Protein AF-A0A418GSP0-F1 (afdb_monomer_lite)

Sequence (103 aa):
LAVGRASGFVGRAMERLLDGFYTLSDQTMYDMLSWLAQEEGIRLEPSALAGMAGPQRVCASVSYQQMHGFSAEQLRNATHLVWATGGGMVPEEEMNQYLAKGR

Secondary structure (DSSP, 8-state):
---SS--TTHHHHHGGG--------HHHHHHHHHHHHHHT-----GGGGTTTTHHHHHHH-HHHHHHTT--HHHHHT----------TT--HHHHHHHHTT--

Structure (mmCIF, N/CA/C/O backbone):
data_AF-A0A418GSP0-F1
#
_entry.id   AF-A0A418GSP0-F1
#
loop_
_atom_site.group_PDB
_atom_site.id
_atom_site.type_symbol
_atom_site.label_atom_id
_atom_site.label_alt_id
_atom_site.label_comp_id
_atom_site.label_asym_id
_atom_site.label_entity_id
_atom_site.label_seq_id
_atom_site.pdbx_PDB_ins_code
_atom_site.Cartn_x
_atom_site.Cartn_y
_atom_site.Cartn_z
_atom_site.occupancy
_atom_site.B_iso_or_equiv
_atom_site.auth_seq_id
_atom_site.auth_comp_id
_atom_site.auth_asym_id
_atom_site.auth_atom_id
_atom_site.pdbx_PDB_model_num
ATOM 1 N N . LEU A 1 1 ? 3.953 1.646 10.313 1.00 80.25 1 LEU A N 1
ATOM 2 C CA . LEU A 1 1 ? 4.421 0.305 10.761 1.00 80.25 1 LEU A CA 1
ATOM 3 C C . LEU A 1 1 ? 5.636 0.493 11.668 1.00 80.25 1 LEU A C 1
ATOM 5 O O . LEU A 1 1 ? 6.544 1.205 11.263 1.00 80.25 1 LEU A O 1
ATOM 9 N N . ALA A 1 2 ? 5.659 -0.082 12.876 1.00 89.31 2 ALA A N 1
ATOM 10 C CA . ALA A 1 2 ? 6.636 0.272 13.920 1.00 89.31 2 ALA A CA 1
ATOM 11 C C . ALA A 1 2 ? 7.621 -0.870 14.248 1.00 89.31 2 ALA A C 1
ATOM 13 O O . ALA A 1 2 ? 7.648 -1.387 15.361 1.00 89.31 2 ALA A O 1
ATOM 14 N N . VAL A 1 3 ? 8.436 -1.279 13.270 1.00 92.94 3 VAL A N 1
ATOM 15 C CA . VAL A 1 3 ? 9.474 -2.309 13.456 1.00 92.94 3 VAL A CA 1
ATOM 16 C C . VAL A 1 3 ? 10.835 -1.744 13.055 1.00 92.94 3 VAL A C 1
ATOM 18 O O . VAL A 1 3 ? 11.052 -1.409 11.896 1.00 92.94 3 VAL A O 1
ATOM 21 N N . GLY A 1 4 ? 11.764 -1.648 14.012 1.00 94.62 4 GLY A N 1
ATOM 22 C CA . GLY A 1 4 ? 13.084 -1.030 13.803 1.00 94.62 4 GLY A CA 1
ATOM 23 C C . GLY A 1 4 ? 14.172 -1.956 13.244 1.00 94.62 4 GLY A C 1
ATOM 24 O O . GLY A 1 4 ? 15.275 -1.498 12.959 1.00 94.62 4 GLY A O 1
ATOM 25 N N . ARG A 1 5 ? 13.906 -3.261 13.103 1.00 95.50 5 ARG A N 1
ATOM 26 C CA . ARG A 1 5 ? 14.864 -4.240 12.567 1.00 95.50 5 ARG A CA 1
ATOM 27 C C . ARG A 1 5 ? 14.158 -5.234 11.652 1.00 95.50 5 ARG A C 1
ATOM 29 O O . ARG A 1 5 ? 13.193 -5.871 12.062 1.00 95.50 5 ARG A O 1
ATOM 36 N N . ALA A 1 6 ? 14.673 -5.392 10.436 1.00 93.62 6 ALA A N 1
ATOM 37 C CA . ALA A 1 6 ? 14.173 -6.380 9.487 1.00 93.62 6 ALA A CA 1
ATOM 38 C C . ALA A 1 6 ? 14.347 -7.820 10.008 1.00 93.62 6 ALA A C 1
ATOM 40 O O . ALA A 1 6 ? 15.243 -8.111 10.805 1.00 93.62 6 ALA A O 1
ATOM 41 N N . SER A 1 7 ? 13.506 -8.737 9.525 1.00 95.38 7 SER A N 1
ATOM 42 C CA . SER A 1 7 ? 13.629 -10.164 9.837 1.00 95.38 7 SER A CA 1
ATOM 43 C C . SER A 1 7 ? 14.998 -10.706 9.422 1.00 95.38 7 SER A C 1
ATOM 45 O O . SER A 1 7 ? 15.455 -10.490 8.299 1.00 95.38 7 SER A O 1
ATOM 47 N N . GLY A 1 8 ? 15.619 -11.486 10.310 1.00 94.88 8 GLY A N 1
ATOM 48 C CA . GLY A 1 8 ? 16.916 -12.113 10.064 1.00 94.88 8 GLY A CA 1
ATOM 49 C C . GLY A 1 8 ? 16.908 -13.201 8.988 1.00 94.88 8 GLY A C 1
ATOM 50 O O . GLY A 1 8 ? 17.981 -13.703 8.670 1.00 94.88 8 GLY A O 1
ATOM 51 N N . PHE A 1 9 ? 15.745 -13.569 8.438 1.00 95.94 9 PHE A N 1
ATOM 52 C CA . PHE A 1 9 ? 15.580 -14.615 7.422 1.00 95.94 9 PHE A CA 1
ATOM 53 C C . PHE A 1 9 ? 14.863 -14.107 6.163 1.00 95.94 9 PHE A C 1
ATOM 55 O O . PHE A 1 9 ? 15.379 -14.286 5.062 1.00 95.94 9 PHE A O 1
ATOM 62 N N . VAL A 1 10 ? 13.714 -13.436 6.321 1.00 96.50 10 VAL A N 1
ATOM 63 C CA . VAL A 1 10 ? 12.799 -13.119 5.205 1.00 96.50 10 VAL A CA 1
ATOM 64 C C . VAL A 1 10 ? 13.473 -12.297 4.112 1.00 96.50 10 VAL A C 1
ATOM 66 O O . VAL A 1 10 ? 13.283 -12.605 2.943 1.00 96.50 10 VAL A O 1
ATOM 69 N N . GLY A 1 11 ? 14.301 -11.308 4.469 1.00 93.44 11 GLY A N 1
ATOM 70 C CA . GLY A 1 11 ? 14.993 -10.478 3.476 1.00 93.44 11 GLY A CA 1
ATOM 71 C C . GLY A 1 11 ? 15.830 -11.318 2.509 1.00 93.44 11 GLY A C 1
ATOM 72 O O . GLY A 1 11 ? 15.610 -11.265 1.307 1.00 93.44 11 GL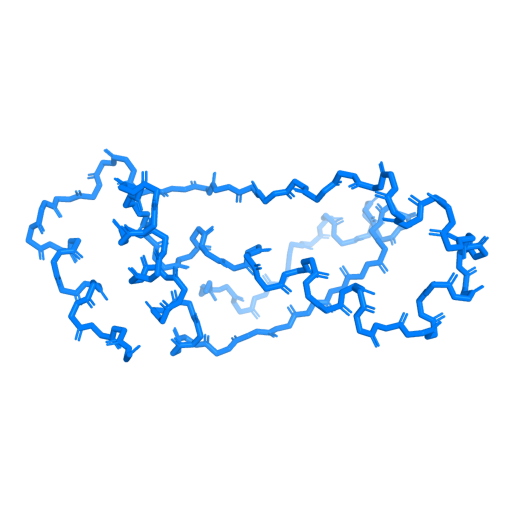Y A O 1
ATOM 73 N N . ARG A 1 12 ? 16.704 -12.186 3.038 1.00 93.69 12 ARG A N 1
ATOM 74 C CA . ARG A 1 12 ? 17.550 -13.067 2.212 1.00 93.69 12 ARG A CA 1
ATOM 75 C C . ARG A 1 12 ? 16.746 -14.102 1.429 1.00 93.69 12 ARG A C 1
ATOM 77 O O . ARG A 1 12 ? 17.146 -14.488 0.339 1.00 93.69 12 ARG A O 1
ATOM 84 N N . ALA A 1 13 ? 15.647 -14.584 2.004 1.00 96.44 13 ALA A N 1
ATOM 85 C CA . ALA A 1 13 ? 14.806 -15.583 1.357 1.00 96.44 13 ALA A CA 1
ATOM 86 C C . ALA A 1 13 ? 13.999 -14.995 0.186 1.00 96.44 13 ALA A C 1
ATOM 88 O O . ALA A 1 13 ? 13.779 -15.687 -0.803 1.00 96.44 13 ALA A O 1
ATOM 89 N N . MET A 1 14 ? 13.573 -13.732 0.295 1.00 97.06 14 MET A N 1
ATOM 90 C CA . MET A 1 14 ? 12.594 -13.127 -0.611 1.00 97.06 14 MET A CA 1
ATOM 91 C C . MET A 1 14 ? 13.167 -12.060 -1.546 1.00 97.06 14 MET A C 1
ATOM 93 O O . MET A 1 14 ? 12.473 -11.686 -2.479 1.00 97.06 14 MET A O 1
ATOM 97 N N . GLU A 1 15 ? 14.396 -11.568 -1.350 1.00 94.31 15 GLU A N 1
ATOM 98 C CA . GLU A 1 15 ? 14.941 -10.422 -2.110 1.00 94.31 15 GLU A CA 1
ATOM 99 C C . GLU A 1 15 ? 14.845 -10.572 -3.636 1.00 94.31 15 GLU A C 1
ATOM 101 O O . GLU A 1 15 ? 14.603 -9.593 -4.328 1.00 94.31 15 GLU A O 1
ATOM 106 N N . ARG A 1 16 ? 14.974 -11.795 -4.168 1.00 95.06 16 ARG A N 1
ATOM 107 C CA . ARG A 1 16 ? 14.886 -12.071 -5.616 1.00 95.06 16 ARG A CA 1
ATOM 108 C C . ARG A 1 16 ? 13.455 -12.172 -6.148 1.00 95.06 16 ARG A C 1
ATOM 110 O O . ARG A 1 16 ? 13.271 -12.311 -7.349 1.00 95.06 16 ARG A O 1
ATOM 117 N N . LEU A 1 17 ? 12.471 -12.176 -5.255 1.00 97.12 17 LEU A N 1
ATOM 118 C CA . LEU A 1 17 ? 11.041 -12.287 -5.549 1.00 97.12 17 LEU A CA 1
ATOM 119 C C . LEU A 1 17 ? 10.289 -10.981 -5.242 1.00 97.12 17 LEU A C 1
ATOM 121 O O . LEU A 1 17 ? 9.068 -10.939 -5.370 1.00 97.12 17 LEU A O 1
ATOM 125 N N . LEU A 1 18 ? 10.995 -9.942 -4.783 1.00 96.94 18 LEU A N 1
ATOM 126 C CA . LEU A 1 18 ? 10.430 -8.646 -4.423 1.00 96.94 18 LEU A CA 1
ATOM 127 C C . LEU A 1 18 ? 10.909 -7.586 -5.416 1.00 96.94 18 LEU A C 1
ATOM 129 O O . LEU A 1 18 ? 12.093 -7.266 -5.466 1.00 96.94 18 LEU A O 1
ATOM 133 N N . ASP A 1 19 ? 9.969 -7.004 -6.152 1.00 97.25 19 ASP A N 1
ATOM 134 C CA . ASP A 1 19 ? 10.254 -6.017 -7.202 1.00 97.25 19 ASP A CA 1
ATOM 135 C C . ASP A 1 19 ? 10.616 -4.623 -6.666 1.00 97.25 19 ASP A C 1
ATOM 137 O O . ASP A 1 19 ? 11.195 -3.803 -7.379 1.00 97.25 19 ASP A O 1
ATOM 141 N N . GLY A 1 20 ? 10.280 -4.312 -5.412 1.00 96.75 20 GLY A N 1
ATOM 142 C CA . GLY A 1 20 ? 10.582 -3.001 -4.854 1.00 96.75 20 GLY A CA 1
ATOM 143 C C . GLY A 1 20 ? 10.132 -2.795 -3.417 1.00 96.75 20 GLY A C 1
ATOM 144 O O . GLY A 1 20 ? 9.359 -3.564 -2.848 1.00 96.75 20 GLY A O 1
ATOM 145 N N . PHE A 1 21 ? 10.621 -1.698 -2.845 1.00 97.25 21 PHE A N 1
ATOM 146 C CA . PHE A 1 21 ? 10.281 -1.219 -1.512 1.00 97.25 21 PHE A CA 1
ATOM 147 C C . PHE A 1 21 ? 10.016 0.280 -1.590 1.00 97.25 21 PHE A C 1
ATOM 149 O O . PHE A 1 21 ? 10.674 0.997 -2.343 1.00 97.25 21 PHE A O 1
ATOM 156 N N . TYR A 1 22 ? 9.085 0.772 -0.784 1.00 98.06 22 TYR A N 1
ATOM 157 C CA . TYR A 1 22 ? 8.863 2.203 -0.637 1.00 98.06 22 TYR A CA 1
ATOM 158 C C . TYR A 1 22 ? 8.477 2.542 0.795 1.00 98.06 22 TYR A C 1
ATOM 160 O O . TYR A 1 22 ? 8.139 1.677 1.604 1.00 98.06 22 TYR A O 1
ATOM 168 N N . THR A 1 23 ? 8.521 3.834 1.092 1.00 97.88 23 THR A N 1
ATOM 169 C CA . THR A 1 23 ? 8.048 4.405 2.346 1.00 97.88 23 THR A CA 1
ATOM 170 C C . THR A 1 23 ? 6.977 5.455 2.067 1.00 97.88 23 THR A C 1
ATOM 172 O O . THR A 1 23 ? 6.857 6.003 0.965 1.00 97.88 23 THR A O 1
ATOM 175 N N . LEU A 1 24 ? 6.166 5.717 3.080 1.00 97.88 24 LEU A N 1
ATOM 176 C CA . LEU A 1 24 ? 5.161 6.768 3.106 1.00 97.88 24 LEU A CA 1
ATOM 177 C C . LEU A 1 24 ? 5.085 7.334 4.522 1.00 97.88 24 LEU A C 1
ATOM 179 O O . LEU A 1 24 ? 5.506 6.676 5.474 1.00 97.88 24 LEU A O 1
ATOM 183 N N . SER A 1 25 ? 4.601 8.566 4.645 1.00 97.81 25 SER A N 1
ATOM 184 C CA . SER A 1 25 ? 4.405 9.192 5.948 1.00 97.81 25 SER A CA 1
ATOM 185 C C . SER A 1 25 ? 3.116 8.694 6.597 1.00 97.81 25 SER A C 1
ATOM 187 O O . SER A 1 25 ? 2.189 8.249 5.916 1.00 97.81 25 SER A O 1
ATOM 189 N N . ASP A 1 26 ? 3.033 8.834 7.918 1.00 97.19 26 ASP A N 1
ATOM 190 C CA . ASP A 1 26 ? 1.805 8.544 8.659 1.00 97.19 26 ASP A CA 1
ATOM 191 C C . ASP A 1 26 ? 0.627 9.390 8.165 1.00 97.19 26 ASP A C 1
ATOM 193 O O . ASP A 1 26 ? -0.476 8.872 8.025 1.00 97.19 26 ASP A O 1
ATOM 197 N N . GLN A 1 27 ? 0.866 10.662 7.820 1.00 98.00 27 GLN A N 1
ATOM 198 C CA . GLN A 1 27 ? -0.181 11.537 7.287 1.00 98.00 27 GLN A CA 1
ATOM 199 C C . GLN A 1 27 ? -0.785 10.977 5.995 1.00 98.00 27 GLN A C 1
ATOM 201 O O . GLN A 1 27 ? -2.001 10.922 5.883 1.00 98.00 27 GLN A O 1
ATOM 206 N N . THR A 1 28 ? 0.039 10.476 5.066 1.00 97.69 28 THR A N 1
ATOM 207 C CA . THR A 1 28 ? -0.469 9.852 3.834 1.00 97.69 28 THR A CA 1
ATOM 208 C C . THR A 1 28 ? -1.371 8.653 4.130 1.00 97.69 28 THR A C 1
ATOM 210 O O . THR A 1 28 ? -2.375 8.472 3.448 1.00 97.69 28 THR A O 1
ATOM 213 N N . MET A 1 29 ? -1.050 7.847 5.149 1.00 98.06 29 MET A N 1
ATOM 214 C CA . MET A 1 29 ? -1.910 6.728 5.553 1.00 98.06 29 MET A CA 1
ATOM 215 C C . MET A 1 29 ? -3.248 7.211 6.127 1.00 98.06 29 MET A C 1
ATOM 217 O O . MET A 1 29 ? -4.277 6.625 5.800 1.00 98.06 29 MET A O 1
ATOM 221 N N . TYR A 1 30 ? -3.253 8.273 6.941 1.00 98.00 30 TYR A N 1
ATOM 222 C CA . TYR A 1 30 ? -4.491 8.853 7.475 1.00 98.00 30 TYR A CA 1
ATOM 223 C C . TYR A 1 30 ? -5.364 9.482 6.384 1.00 98.00 30 TYR A C 1
ATOM 225 O O . TYR A 1 30 ? -6.567 9.239 6.366 1.00 98.00 30 TYR A O 1
ATOM 233 N N . ASP A 1 31 ? -4.772 10.228 5.450 1.00 98.00 31 ASP A N 1
ATOM 234 C CA . ASP A 1 31 ? -5.507 10.844 4.338 1.00 98.00 31 ASP A CA 1
ATOM 235 C C . ASP A 1 31 ? -6.173 9.762 3.466 1.00 98.00 31 ASP A C 1
ATOM 237 O O . ASP A 1 31 ? -7.376 9.806 3.211 1.00 98.00 31 ASP A O 1
ATOM 241 N N . MET A 1 32 ? -5.422 8.716 3.096 1.00 98.00 32 MET A N 1
ATOM 242 C CA . MET A 1 32 ? -5.948 7.592 2.311 1.00 98.00 32 MET A CA 1
ATOM 243 C C . MET A 1 32 ? -7.013 6.782 3.055 1.00 98.00 32 MET A C 1
ATOM 245 O O . MET A 1 32 ? -7.941 6.284 2.421 1.00 98.00 32 MET A O 1
ATOM 249 N N . LEU A 1 33 ? -6.903 6.640 4.380 1.00 97.94 33 LEU A N 1
ATOM 250 C CA . LEU A 1 33 ? -7.941 6.005 5.193 1.00 97.94 33 LEU A CA 1
ATOM 251 C C . LEU A 1 33 ? -9.251 6.798 5.119 1.00 97.94 33 LEU A C 1
ATOM 253 O O . LEU A 1 33 ? -10.311 6.199 4.931 1.00 97.94 33 LEU A O 1
ATOM 257 N N . SER A 1 34 ? -9.181 8.126 5.232 1.00 97.25 34 SER A N 1
ATOM 258 C CA . SER A 1 34 ? -10.362 8.983 5.120 1.00 97.25 34 SER A CA 1
ATOM 259 C C . SER A 1 34 ? -11.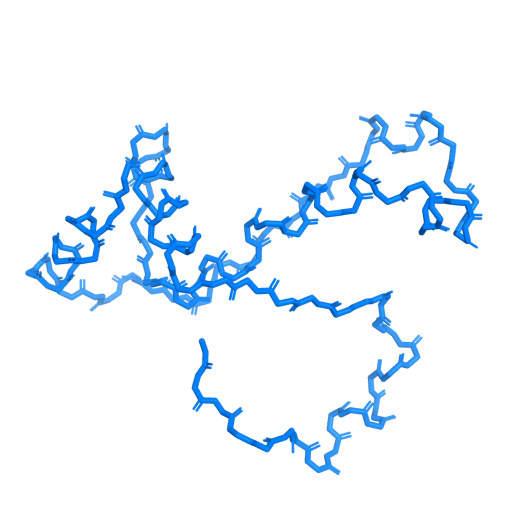006 8.883 3.740 1.00 97.25 34 SER A C 1
ATOM 261 O O . SER A 1 34 ? -12.223 8.733 3.665 1.00 97.25 34 SER A O 1
ATOM 263 N N . TRP A 1 35 ? -10.220 8.874 2.659 1.00 97.88 35 TRP A N 1
ATOM 264 C CA . TRP A 1 35 ? -10.759 8.685 1.307 1.00 97.88 35 TRP A CA 1
ATOM 265 C C . TRP A 1 35 ? -11.388 7.303 1.123 1.00 97.88 35 TRP A C 1
ATOM 267 O O . TRP A 1 35 ? -12.503 7.207 0.630 1.00 97.88 35 TRP A O 1
ATOM 277 N N . LEU A 1 36 ? -10.735 6.229 1.577 1.00 98.00 36 LEU A N 1
ATOM 278 C CA . LEU A 1 36 ? -11.274 4.870 1.455 1.00 98.00 36 LEU A CA 1
ATOM 279 C C . LEU A 1 36 ? -12.610 4.710 2.196 1.00 98.00 36 LEU A C 1
ATOM 281 O O . LEU A 1 36 ? -13.536 4.073 1.692 1.00 98.00 36 LEU A O 1
ATOM 285 N N . ALA A 1 37 ? -12.727 5.316 3.378 1.00 97.19 37 ALA A N 1
ATOM 286 C CA . ALA A 1 37 ? -13.968 5.309 4.137 1.00 97.19 37 ALA A CA 1
ATOM 287 C C . ALA A 1 37 ? -15.080 6.129 3.461 1.00 97.19 37 ALA A C 1
ATOM 289 O O . ALA A 1 37 ? -16.250 5.788 3.621 1.00 97.19 37 ALA A O 1
ATOM 290 N N . GLN A 1 38 ? -14.732 7.192 2.730 1.00 97.06 38 GLN A N 1
ATOM 291 C CA . GLN A 1 38 ? -15.687 8.037 2.006 1.00 97.06 38 GLN A CA 1
ATOM 292 C C . GLN A 1 38 ? -16.154 7.398 0.694 1.00 97.06 38 GLN A C 1
ATOM 294 O O . GLN A 1 38 ? -17.352 7.378 0.429 1.00 97.06 38 GLN A O 1
ATOM 299 N N . GLU A 1 39 ? -15.225 6.863 -0.096 1.00 98.00 39 GLU A N 1
ATOM 300 C CA . GLU A 1 39 ? -15.497 6.342 -1.439 1.00 98.00 39 GLU A CA 1
ATOM 301 C C . GLU A 1 39 ? -16.077 4.921 -1.406 1.00 98.00 39 GLU A C 1
ATOM 303 O O . GLU A 1 39 ? -17.029 4.622 -2.120 1.00 98.00 39 GLU A O 1
ATOM 308 N N . GLU A 1 40 ? -15.550 4.050 -0.538 1.00 97.62 40 GLU A N 1
ATOM 309 C CA . GLU A 1 40 ? -15.896 2.618 -0.524 1.00 97.62 40 GLU A CA 1
ATOM 310 C C . GLU A 1 40 ? -16.602 2.180 0.770 1.00 97.62 40 GLU A C 1
ATOM 312 O O . GLU A 1 40 ? -17.009 1.027 0.911 1.00 97.62 40 GLU A O 1
ATOM 317 N N . GLY A 1 41 ? -16.722 3.065 1.767 1.00 97.19 41 GLY A N 1
ATOM 318 C CA . GLY A 1 41 ? -17.283 2.712 3.077 1.00 97.19 41 GLY A CA 1
ATOM 319 C C . GLY A 1 41 ? -16.418 1.735 3.885 1.00 97.19 41 GLY A C 1
ATOM 320 O O . GLY A 1 41 ? -16.863 1.215 4.911 1.00 97.19 41 GLY A O 1
ATOM 321 N N . ILE A 1 42 ? -15.182 1.475 3.447 1.00 97.81 42 ILE A N 1
ATOM 322 C CA . ILE A 1 42 ? -14.264 0.526 4.080 1.00 97.81 42 ILE A CA 1
ATOM 323 C C . ILE A 1 42 ? -13.406 1.260 5.112 1.00 97.81 42 ILE A C 1
ATOM 325 O O . ILE A 1 42 ? -12.721 2.234 4.808 1.00 97.81 42 ILE A O 1
ATOM 329 N N . ARG A 1 43 ? -13.414 0.759 6.349 1.00 97.56 43 ARG A N 1
ATOM 330 C CA . ARG A 1 43 ? -12.660 1.321 7.476 1.00 97.56 43 ARG A CA 1
ATOM 331 C C . ARG A 1 43 ? -11.548 0.368 7.888 1.00 97.56 43 ARG A C 1
ATOM 333 O O . ARG A 1 43 ? -11.812 -0.789 8.210 1.00 97.56 43 ARG A O 1
ATOM 340 N N . LEU A 1 44 ? -10.313 0.858 7.889 1.00 97.75 44 LEU A N 1
ATOM 341 C CA . LEU A 1 44 ? -9.117 0.086 8.219 1.00 97.75 44 LEU A CA 1
ATOM 342 C C . LEU A 1 44 ? -8.279 0.801 9.287 1.00 97.75 44 LEU A C 1
ATOM 344 O O . LEU A 1 44 ? -8.457 1.985 9.551 1.00 97.75 44 LEU A O 1
ATOM 348 N N . GLU A 1 45 ? -7.326 0.095 9.888 1.00 97.56 45 GLU A N 1
ATOM 349 C CA . GLU A 1 45 ? -6.284 0.750 10.689 1.00 97.56 45 GLU A CA 1
ATOM 350 C C . GLU A 1 45 ? -5.204 1.383 9.784 1.00 97.56 45 GLU A C 1
ATOM 352 O O . GLU A 1 45 ? -4.965 0.875 8.684 1.00 97.56 45 GLU A O 1
ATOM 357 N N . PRO A 1 46 ? -4.478 2.432 10.225 1.00 96.69 46 PRO A N 1
ATOM 358 C CA . PRO A 1 46 ? -3.504 3.132 9.380 1.00 96.69 46 PRO A CA 1
ATOM 359 C C . PRO A 1 46 ? -2.428 2.225 8.764 1.00 96.69 46 PRO A C 1
ATOM 361 O O . PRO A 1 46 ? -2.062 2.394 7.604 1.00 96.69 46 PRO A O 1
ATOM 364 N N . SER A 1 47 ? -1.942 1.220 9.500 1.00 97.00 47 SER A N 1
ATOM 365 C CA . SER A 1 47 ? -0.967 0.235 9.005 1.00 97.00 47 SER A CA 1
ATOM 366 C C . SER A 1 47 ? -1.439 -0.512 7.760 1.00 97.00 47 SER A C 1
ATOM 368 O O . SER A 1 47 ? -0.619 -0.810 6.891 1.00 97.00 47 SER A O 1
ATOM 370 N N . ALA A 1 48 ? -2.740 -0.784 7.652 1.00 97.75 48 ALA A N 1
ATOM 371 C CA . ALA A 1 48 ? -3.325 -1.496 6.523 1.00 97.75 48 ALA A CA 1
ATOM 372 C C . ALA A 1 48 ? -3.402 -0.641 5.245 1.00 97.75 48 ALA A C 1
ATOM 374 O O . ALA A 1 48 ? -3.609 -1.190 4.165 1.00 97.75 48 ALA A O 1
ATOM 375 N N . LEU A 1 49 ? -3.182 0.677 5.337 1.00 98.12 49 LEU A N 1
ATOM 376 C CA . LEU A 1 49 ? -3.143 1.588 4.186 1.00 98.12 49 LEU A CA 1
ATOM 377 C C . LEU A 1 49 ? -1.749 1.712 3.569 1.00 98.12 49 LEU A C 1
ATOM 379 O O . LEU A 1 49 ? -1.605 2.335 2.518 1.00 98.12 49 LEU A O 1
ATOM 383 N N . ALA A 1 50 ? -0.719 1.097 4.161 1.00 97.75 50 ALA A N 1
ATOM 384 C CA . ALA A 1 50 ? 0.646 1.197 3.651 1.00 97.75 50 ALA A CA 1
ATOM 385 C C . ALA A 1 50 ? 0.748 0.803 2.166 1.00 97.75 50 ALA A C 1
ATOM 387 O O . ALA A 1 50 ? 1.492 1.442 1.423 1.00 97.75 50 ALA A O 1
ATOM 388 N N . GLY A 1 51 ? -0.038 -0.191 1.728 1.00 98.00 51 GLY A N 1
ATOM 389 C CA . GLY A 1 51 ? -0.119 -0.676 0.345 1.00 98.00 51 GLY A CA 1
ATOM 390 C C . GLY A 1 51 ? -0.835 0.256 -0.644 1.00 98.00 51 GLY A C 1
ATOM 391 O O . GLY A 1 51 ? -0.627 0.135 -1.849 1.00 98.00 51 GLY A O 1
ATOM 392 N N . MET A 1 52 ? -1.655 1.195 -0.164 1.00 98.00 52 MET A N 1
ATOM 393 C CA . MET A 1 52 ? -2.575 1.977 -1.005 1.00 98.00 52 MET A CA 1
ATOM 394 C C . MET A 1 52 ? -1.847 2.945 -1.949 1.00 98.00 52 MET A C 1
ATOM 396 O O . MET A 1 52 ? -2.290 3.192 -3.066 1.00 98.00 52 MET A O 1
ATOM 400 N N . ALA A 1 53 ? -0.678 3.441 -1.538 1.00 98.00 53 ALA A N 1
ATOM 401 C CA . ALA A 1 53 ? 0.165 4.293 -2.377 1.00 98.00 53 ALA A CA 1
ATOM 402 C C . ALA A 1 53 ? 0.915 3.514 -3.478 1.00 98.00 53 ALA A C 1
ATOM 404 O O . ALA A 1 53 ? 1.398 4.116 -4.439 1.00 98.00 53 ALA A O 1
ATOM 405 N N . GLY A 1 54 ? 1.049 2.190 -3.342 1.00 98.25 54 GLY A N 1
ATOM 406 C CA . GLY A 1 54 ? 1.865 1.342 -4.215 1.00 98.25 54 GLY A CA 1
ATOM 407 C C . GLY A 1 54 ? 1.542 1.486 -5.709 1.00 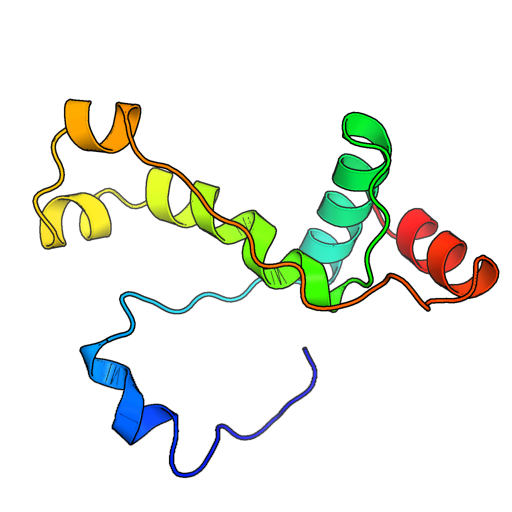98.25 54 GLY A C 1
ATOM 408 O O . GLY A 1 54 ? 2.458 1.765 -6.485 1.00 98.25 54 GLY A O 1
ATOM 409 N N . PRO A 1 55 ? 0.266 1.383 -6.130 1.00 98.19 55 PRO A N 1
ATOM 410 C CA . PRO A 1 55 ? -0.126 1.522 -7.533 1.00 98.19 55 PRO A CA 1
ATOM 411 C C . PRO A 1 55 ? 0.332 2.841 -8.161 1.00 98.19 55 PRO A C 1
ATOM 413 O O . PRO A 1 55 ? 0.940 2.845 -9.229 1.00 98.19 55 PRO A O 1
ATOM 416 N N . GLN A 1 56 ? 0.138 3.963 -7.461 1.00 97.69 56 GLN A N 1
ATOM 417 C CA . GLN A 1 56 ? 0.549 5.283 -7.946 1.00 97.69 56 GLN A CA 1
ATOM 418 C C . GLN A 1 56 ? 2.072 5.383 -8.108 1.00 97.69 56 GLN A C 1
ATOM 420 O O . GLN A 1 56 ? 2.552 5.956 -9.085 1.00 97.69 56 GLN A O 1
ATOM 425 N N . ARG A 1 57 ? 2.846 4.789 -7.187 1.00 97.88 57 ARG A N 1
ATOM 426 C CA . ARG A 1 57 ? 4.318 4.746 -7.273 1.00 97.88 57 ARG A CA 1
ATOM 427 C C . ARG A 1 57 ? 4.789 3.959 -8.495 1.00 97.88 57 ARG A C 1
ATOM 429 O O . ARG A 1 57 ? 5.693 4.412 -9.193 1.00 97.88 57 ARG A O 1
ATOM 436 N N . VAL A 1 58 ? 4.170 2.809 -8.761 1.00 97.81 58 VAL A N 1
ATOM 437 C CA . VAL A 1 58 ? 4.495 1.949 -9.910 1.00 97.81 58 VAL A CA 1
ATOM 438 C C . VAL A 1 58 ? 4.139 2.641 -11.228 1.00 97.81 58 VAL A C 1
ATOM 440 O O . VAL A 1 58 ? 4.974 2.716 -12.130 1.00 97.81 58 VAL A O 1
ATOM 443 N N . CYS A 1 59 ? 2.938 3.216 -11.326 1.00 97.06 59 CYS A N 1
ATOM 444 C CA . CYS A 1 59 ? 2.483 3.921 -12.526 1.00 97.06 59 CYS A CA 1
ATOM 445 C C . CYS A 1 59 ? 3.312 5.178 -12.833 1.00 97.06 59 CYS A C 1
ATOM 447 O O . CYS A 1 59 ? 3.515 5.504 -14.000 1.00 97.06 59 CYS A O 1
ATOM 449 N N . ALA A 1 60 ? 3.836 5.862 -11.812 1.00 97.12 60 ALA A N 1
ATOM 450 C CA . ALA A 1 60 ? 4.706 7.025 -11.991 1.00 97.12 60 ALA A CA 1
ATOM 451 C C . ALA A 1 60 ? 6.164 6.666 -12.349 1.00 97.12 60 ALA A C 1
ATOM 453 O O . ALA A 1 60 ? 6.923 7.534 -12.782 1.00 97.12 60 ALA A O 1
ATOM 454 N N . SER A 1 61 ? 6.584 5.411 -12.161 1.00 97.88 61 SER A N 1
ATOM 455 C CA . SER A 1 61 ? 7.978 4.996 -12.331 1.00 97.88 61 SER A CA 1
ATOM 456 C C . SER A 1 61 ? 8.266 4.487 -13.744 1.00 97.88 61 SER A C 1
ATOM 458 O O . SER A 1 61 ? 8.187 3.291 -14.031 1.00 97.88 61 SER A O 1
ATOM 460 N N . VAL A 1 62 ? 8.674 5.401 -14.628 1.00 97.44 62 VAL A N 1
ATOM 461 C CA . VAL A 1 62 ? 9.104 5.056 -15.995 1.00 97.44 62 VAL A CA 1
ATOM 462 C C . VAL A 1 62 ? 10.298 4.093 -15.979 1.00 97.44 62 VAL A C 1
ATOM 464 O O . VAL A 1 62 ? 10.354 3.167 -16.783 1.00 97.44 62 VAL A O 1
ATOM 467 N N . SER A 1 63 ? 11.235 4.261 -15.040 1.00 98.00 63 SER A N 1
ATOM 468 C CA . SER A 1 63 ? 12.416 3.396 -14.929 1.00 98.00 63 SER A CA 1
ATOM 469 C C . SER A 1 63 ? 12.061 1.959 -14.546 1.00 98.00 63 SER A C 1
ATOM 471 O O . SER A 1 63 ? 12.616 1.032 -15.128 1.00 98.00 63 SER A O 1
ATOM 473 N N . TYR A 1 64 ? 11.114 1.757 -13.623 1.00 98.00 64 TYR A N 1
ATOM 474 C CA . TYR A 1 64 ? 10.614 0.422 -13.274 1.00 98.00 64 TYR A CA 1
ATOM 475 C C . TYR A 1 64 ? 9.916 -0.235 -14.469 1.00 98.00 64 TYR A C 1
ATOM 477 O O . TYR A 1 64 ? 10.207 -1.377 -14.819 1.00 98.00 64 TYR A O 1
ATOM 485 N N . GLN A 1 65 ? 9.049 0.514 -15.153 1.00 97.62 65 GLN A N 1
ATOM 486 C CA . GLN A 1 65 ? 8.323 0.010 -16.319 1.00 97.62 65 GLN A CA 1
ATOM 487 C C . GLN A 1 65 ? 9.277 -0.420 -17.440 1.00 97.62 65 GLN A C 1
ATOM 489 O O . GLN A 1 65 ? 9.091 -1.480 -18.034 1.00 97.62 65 GLN A O 1
ATOM 494 N N . GLN A 1 66 ? 10.332 0.363 -17.687 1.00 97.56 66 GLN A N 1
ATOM 495 C CA . GLN A 1 66 ? 11.372 0.033 -18.662 1.00 97.56 66 GLN A CA 1
ATOM 496 C C . GLN A 1 66 ? 12.232 -1.156 -18.225 1.00 97.56 66 GLN A C 1
ATOM 498 O O . GLN A 1 66 ? 12.527 -2.013 -19.052 1.00 97.56 66 GLN A O 1
ATOM 503 N N . MET A 1 67 ? 12.601 -1.237 -16.942 1.00 97.56 67 MET A N 1
ATOM 504 C CA . MET A 1 67 ? 13.386 -2.347 -16.389 1.00 97.56 67 MET A CA 1
ATOM 505 C C . MET A 1 67 ? 12.709 -3.702 -16.624 1.00 97.56 67 MET A C 1
ATOM 507 O O . MET A 1 67 ? 13.383 -4.663 -16.984 1.00 97.56 67 MET A O 1
ATOM 511 N N . HIS A 1 68 ? 11.385 -3.765 -16.466 1.00 97.50 68 HIS A N 1
ATOM 512 C CA . HIS A 1 68 ? 10.596 -4.979 -16.691 1.00 97.50 68 HIS A CA 1
ATOM 513 C C . HIS A 1 68 ? 10.049 -5.107 -18.124 1.00 97.50 68 HIS A C 1
ATOM 515 O O . HIS A 1 68 ? 9.436 -6.120 -18.458 1.00 97.50 68 HIS A O 1
ATOM 521 N N . GLY A 1 69 ? 10.266 -4.107 -18.984 1.00 97.81 69 GLY A N 1
ATOM 522 C CA . GLY A 1 69 ? 9.818 -4.125 -20.377 1.00 97.81 69 GLY A CA 1
ATOM 523 C C . GLY A 1 69 ? 8.295 -4.116 -20.550 1.00 97.81 69 GLY A C 1
ATOM 524 O O . GLY A 1 69 ? 7.795 -4.674 -21.526 1.00 97.81 69 GLY A O 1
ATOM 525 N N . PHE A 1 70 ? 7.546 -3.508 -19.624 1.00 97.88 70 PHE A N 1
ATOM 526 C CA . PHE A 1 70 ? 6.089 -3.438 -19.733 1.00 97.88 70 PHE A CA 1
ATOM 527 C C . PHE A 1 70 ? 5.658 -2.514 -20.876 1.00 97.88 70 PHE A C 1
ATOM 529 O O . PHE A 1 70 ? 6.038 -1.346 -20.948 1.00 97.88 70 PHE A O 1
ATOM 536 N N . SER A 1 71 ? 4.804 -3.029 -21.757 1.00 97.06 71 SER A N 1
ATOM 537 C CA . SER A 1 71 ? 4.130 -2.228 -22.777 1.00 97.06 71 SER A CA 1
ATOM 538 C C . SER A 1 71 ? 2.988 -1.401 -22.181 1.00 97.06 71 SER A C 1
ATOM 540 O O . SER A 1 71 ? 2.394 -1.752 -21.160 1.00 97.06 71 SER A O 1
ATOM 542 N N . ALA A 1 72 ? 2.598 -0.333 -22.881 1.00 95.62 72 ALA A N 1
ATOM 543 C CA . ALA A 1 72 ? 1.438 0.468 -22.495 1.00 95.62 72 ALA A CA 1
ATOM 544 C C . ALA A 1 72 ? 0.137 -0.356 -22.449 1.00 95.62 72 ALA A C 1
ATOM 546 O O . ALA A 1 72 ? -0.745 -0.063 -21.650 1.00 95.62 72 ALA A O 1
ATOM 547 N N . GLU A 1 73 ? -0.001 -1.385 -23.290 1.00 97.88 73 GLU A N 1
ATOM 548 C CA . GLU A 1 73 ? -1.168 -2.273 -23.270 1.00 97.88 73 GLU A CA 1
ATOM 549 C C . GLU A 1 73 ? -1.194 -3.178 -22.040 1.00 97.88 73 GLU A C 1
ATOM 551 O O . GLU A 1 73 ? -2.240 -3.316 -21.411 1.00 97.88 73 GLU A O 1
ATOM 556 N N . GLN A 1 74 ? -0.047 -3.737 -21.648 1.00 98.06 74 GLN A N 1
ATOM 557 C CA . GLN A 1 74 ? 0.054 -4.514 -20.412 1.00 98.06 74 GLN A CA 1
ATOM 558 C C . GLN A 1 74 ? -0.267 -3.654 -19.189 1.00 98.06 74 GLN A C 1
ATOM 560 O O . GLN A 1 74 ? -1.016 -4.098 -18.328 1.00 98.06 74 GLN A O 1
ATOM 565 N N . LEU A 1 75 ? 0.229 -2.413 -19.142 1.00 96.88 75 LEU A N 1
ATOM 566 C CA . LEU A 1 75 ? -0.078 -1.487 -18.049 1.00 96.88 75 LEU A CA 1
ATOM 567 C C . LEU A 1 75 ? -1.567 -1.116 -18.001 1.00 96.88 75 LEU A C 1
ATOM 569 O O . LEU A 1 75 ? -2.138 -1.065 -16.918 1.00 96.88 75 LEU A O 1
ATOM 573 N N . ARG A 1 76 ? -2.226 -0.916 -19.154 1.00 97.25 76 ARG A N 1
ATOM 574 C CA . ARG A 1 76 ? -3.683 -0.667 -19.203 1.00 97.25 76 ARG A CA 1
ATOM 575 C C . ARG A 1 76 ? -4.514 -1.841 -18.683 1.00 97.25 76 ARG A C 1
ATOM 577 O O . ARG A 1 76 ? -5.591 -1.614 -18.149 1.00 97.25 76 ARG A O 1
ATOM 584 N N . ASN A 1 77 ? -4.026 -3.067 -18.855 1.00 97.94 77 ASN A N 1
ATOM 585 C CA . ASN A 1 77 ? -4.693 -4.290 -18.408 1.00 97.94 77 ASN A CA 1
ATOM 586 C C . ASN A 1 77 ? -4.178 -4.788 -17.043 1.00 97.94 77 ASN A C 1
ATOM 588 O O . ASN A 1 77 ? -4.537 -5.884 -16.609 1.00 97.94 77 ASN A O 1
ATOM 592 N N . ALA A 1 78 ? -3.312 -4.023 -16.374 1.00 97.88 78 ALA A N 1
ATOM 593 C CA . ALA A 1 78 ? -2.742 -4.417 -15.097 1.00 97.88 78 ALA A CA 1
ATOM 594 C C . ALA A 1 78 ? -3.801 -4.376 -13.988 1.00 97.88 78 ALA A C 1
ATOM 596 O O . ALA A 1 78 ? -4.610 -3.454 -13.900 1.00 97.88 78 ALA A O 1
ATOM 597 N N . THR A 1 79 ? -3.762 -5.369 -13.100 1.00 98.62 79 THR A N 1
ATOM 598 C CA . THR A 1 79 ? -4.551 -5.361 -11.865 1.00 98.62 79 THR A CA 1
ATOM 599 C C . THR A 1 79 ? -3.656 -4.944 -10.710 1.00 98.62 79 THR A C 1
ATOM 601 O O . THR A 1 79 ? -2.669 -5.611 -10.403 1.00 98.62 79 THR A O 1
ATOM 604 N N . HIS A 1 80 ? -4.019 -3.854 -10.047 1.00 98.38 80 HIS A N 1
ATOM 605 C CA . HIS A 1 80 ? -3.363 -3.416 -8.826 1.00 98.38 80 HIS A CA 1
ATOM 606 C C . HIS A 1 80 ? -4.100 -3.980 -7.612 1.00 98.38 80 HIS A C 1
ATOM 608 O O . HIS A 1 80 ? -5.220 -3.573 -7.318 1.00 98.38 80 HIS A O 1
ATOM 614 N N . LEU A 1 81 ? -3.465 -4.914 -6.904 1.00 98.44 81 LEU A N 1
ATOM 615 C CA . LEU A 1 81 ? -4.015 -5.503 -5.687 1.00 98.44 81 LEU A CA 1
ATOM 616 C C . LEU A 1 81 ? -3.404 -4.837 -4.452 1.00 98.44 81 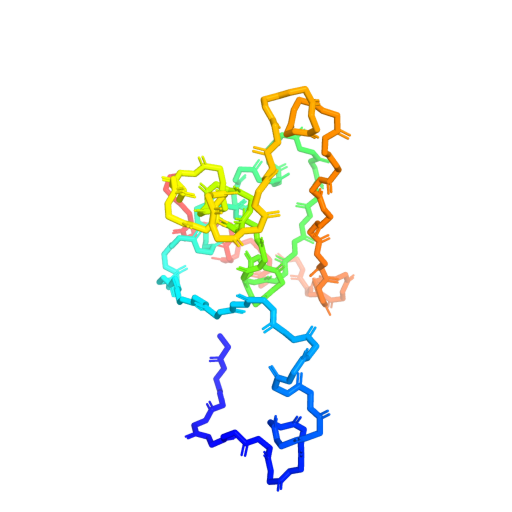LEU A C 1
ATOM 618 O O . LEU A 1 81 ? -2.210 -4.975 -4.189 1.00 98.44 81 LEU A O 1
ATOM 622 N N . VAL A 1 82 ? -4.236 -4.149 -3.674 1.00 98.25 82 VAL A N 1
ATOM 623 C CA . VAL A 1 82 ? -3.856 -3.616 -2.361 1.00 98.25 82 VAL A CA 1
ATOM 624 C C . VAL A 1 82 ? -4.211 -4.643 -1.285 1.00 98.25 82 VAL A C 1
ATOM 626 O O . VAL A 1 82 ? -5.340 -5.125 -1.232 1.00 98.25 82 VAL A O 1
ATOM 629 N N . TRP A 1 83 ? -3.250 -4.983 -0.420 1.00 98.31 83 TRP A N 1
ATOM 630 C CA . TRP A 1 83 ? -3.441 -5.964 0.652 1.00 98.31 83 TRP A CA 1
ATOM 631 C C . TRP A 1 83 ? -3.714 -5.277 1.995 1.00 98.31 83 TRP A C 1
ATOM 633 O O . TRP A 1 83 ? -2.789 -4.828 2.672 1.00 98.31 83 TRP A O 1
ATOM 643 N N . ALA A 1 84 ? -4.984 -5.210 2.393 1.00 97.69 84 ALA A N 1
ATOM 644 C CA . ALA A 1 84 ? -5.377 -4.712 3.709 1.00 97.69 84 ALA A CA 1
ATOM 645 C C . ALA A 1 84 ? -5.039 -5.744 4.801 1.00 97.69 84 ALA A C 1
ATOM 647 O O . ALA A 1 84 ? -5.459 -6.898 4.729 1.00 97.69 84 ALA A O 1
ATOM 648 N N . THR A 1 85 ? -4.274 -5.342 5.819 1.00 97.31 85 THR A N 1
ATOM 649 C CA . THR A 1 85 ? -3.748 -6.265 6.845 1.00 97.31 85 THR A CA 1
ATOM 650 C C . THR A 1 85 ? -4.519 -6.267 8.165 1.00 97.31 85 THR A C 1
ATOM 652 O O . THR A 1 85 ? -4.264 -7.131 8.999 1.00 97.31 85 THR A O 1
ATOM 655 N N . GLY A 1 86 ? -5.428 -5.315 8.390 1.00 96.62 86 GLY A N 1
ATOM 656 C CA . GLY A 1 86 ? -6.106 -5.143 9.677 1.00 96.62 86 GLY A CA 1
ATOM 657 C C . GLY A 1 86 ? -7.161 -4.038 9.659 1.00 96.62 86 GLY A C 1
ATOM 658 O O . GLY A 1 86 ? -7.317 -3.335 8.663 1.00 96.62 86 GLY A O 1
ATOM 659 N N . GLY A 1 87 ? -7.883 -3.886 10.772 1.00 96.19 87 GLY A N 1
ATOM 660 C CA . GLY A 1 87 ? -8.912 -2.853 10.953 1.00 96.19 87 GLY A CA 1
ATOM 661 C C . GLY A 1 87 ? -10.291 -3.372 11.364 1.00 96.19 87 GLY A C 1
ATOM 662 O O . GLY A 1 87 ? -11.010 -2.684 12.077 1.00 96.19 87 GLY A O 1
ATOM 663 N N . GLY A 1 88 ? -10.647 -4.608 10.997 1.00 95.06 88 GLY A N 1
ATOM 664 C CA . GLY A 1 88 ? -12.008 -5.138 11.195 1.00 95.06 88 GLY A C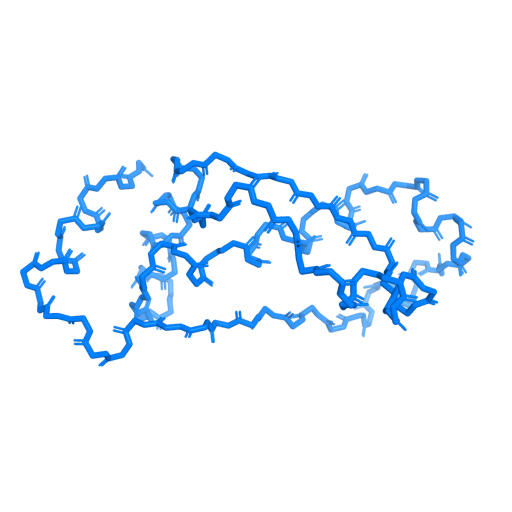A 1
ATOM 665 C C . GLY A 1 88 ? -12.454 -5.333 12.652 1.00 95.06 88 GLY A C 1
ATOM 666 O O . GLY A 1 88 ? -13.642 -5.488 12.902 1.00 95.06 88 GLY A O 1
ATOM 667 N N . MET A 1 89 ? -11.522 -5.325 13.610 1.00 96.50 89 MET A N 1
ATOM 668 C CA . MET A 1 89 ? -11.808 -5.420 15.052 1.00 96.50 89 MET A CA 1
ATOM 669 C C . MET A 1 89 ? -11.437 -4.141 15.819 1.00 96.50 89 MET A C 1
ATOM 671 O O . MET A 1 89 ? -11.438 -4.147 17.048 1.00 96.50 89 MET A O 1
ATOM 675 N N . VAL A 1 90 ? -11.083 -3.057 15.120 1.00 97.62 90 VAL A N 1
ATOM 676 C CA . VAL A 1 90 ? -10.774 -1.776 15.767 1.00 97.62 90 VAL A CA 1
ATOM 677 C C . VAL A 1 90 ? -12.076 -1.192 16.330 1.00 97.62 90 VAL A C 1
ATOM 679 O O . VAL A 1 90 ? -13.040 -1.054 15.572 1.00 97.62 90 VAL A O 1
ATOM 682 N N . PRO A 1 91 ? -12.137 -0.847 17.630 1.00 98.00 91 PRO A N 1
ATOM 683 C CA . PRO A 1 91 ? -13.318 -0.223 18.219 1.00 98.00 91 PRO A CA 1
ATOM 684 C C . PRO A 1 91 ? -13.705 1.078 17.509 1.00 98.00 91 PRO A C 1
ATOM 686 O O . PRO A 1 91 ? -12.841 1.806 17.020 1.00 98.00 91 PRO A O 1
ATOM 689 N N . GLU A 1 92 ? -14.998 1.409 17.497 1.00 97.50 92 GLU A N 1
ATOM 690 C CA . GLU A 1 92 ? -15.494 2.604 16.797 1.00 97.50 92 GLU A CA 1
ATOM 691 C C . GLU A 1 92 ? -14.824 3.897 17.271 1.00 97.50 92 GLU A C 1
ATOM 693 O O . GLU A 1 92 ? -14.510 4.758 16.455 1.00 97.50 92 GLU A O 1
ATOM 698 N N . GLU A 1 93 ? -14.567 4.026 18.574 1.00 98.00 93 GLU A N 1
ATOM 699 C CA . GLU A 1 93 ? -13.914 5.206 19.143 1.00 98.00 93 GLU A CA 1
ATOM 700 C C . GLU A 1 93 ? -12.512 5.425 18.556 1.00 98.00 93 GLU A C 1
ATOM 702 O O . GLU A 1 93 ? -12.206 6.517 18.080 1.00 98.00 93 GLU A O 1
ATOM 707 N N . GLU A 1 94 ? -11.693 4.374 18.509 1.00 97.88 94 GLU A N 1
ATOM 708 C CA . GLU A 1 94 ? -10.351 4.400 17.914 1.00 97.88 94 GLU A CA 1
ATOM 709 C C . GLU A 1 94 ? -10.416 4.669 16.404 1.00 97.88 94 GLU A C 1
ATOM 711 O O . GLU A 1 94 ? -9.667 5.489 15.871 1.00 97.88 94 GLU A O 1
ATOM 716 N N . MET A 1 95 ? -11.364 4.037 15.704 1.00 98.00 95 MET A N 1
ATOM 717 C CA . MET A 1 95 ? -11.546 4.244 14.266 1.00 98.00 95 MET A CA 1
ATOM 718 C C . MET A 1 95 ? -11.914 5.697 13.939 1.00 98.00 95 MET A C 1
ATOM 720 O O . MET A 1 95 ? -11.369 6.287 13.004 1.00 98.00 95 MET A O 1
ATOM 724 N N . ASN A 1 96 ? -12.794 6.307 14.734 1.00 97.19 96 ASN A N 1
ATOM 725 C CA . ASN A 1 96 ? -13.169 7.709 14.577 1.00 97.19 96 ASN A CA 1
ATOM 726 C C . ASN A 1 96 ? -11.972 8.644 14.813 1.00 97.19 96 ASN A C 1
ATOM 728 O O . ASN A 1 96 ? -11.817 9.631 14.092 1.00 97.19 96 ASN A O 1
ATOM 732 N N . GLN A 1 97 ? -11.088 8.318 15.762 1.00 97.75 97 GLN A N 1
ATOM 733 C CA . GLN A 1 97 ? -9.846 9.067 15.970 1.00 97.75 97 GLN A CA 1
ATOM 734 C C . GLN A 1 97 ? -8.890 8.960 14.776 1.00 97.75 97 GLN A C 1
ATOM 736 O O . GLN A 1 97 ? -8.210 9.935 14.457 1.00 97.75 97 GLN A O 1
ATOM 741 N N . TYR A 1 98 ? -8.814 7.805 14.107 1.00 97.06 98 TYR A N 1
ATOM 742 C CA . TYR A 1 98 ? -8.000 7.663 12.896 1.00 97.06 98 TYR A CA 1
ATOM 743 C C . TYR A 1 98 ? -8.554 8.495 11.741 1.00 97.06 98 TYR A C 1
ATOM 745 O O . TYR A 1 98 ? -7.797 9.229 11.108 1.00 97.06 98 TYR A O 1
ATOM 753 N N . LEU A 1 99 ? -9.867 8.435 11.509 1.00 96.38 99 LEU A N 1
ATOM 754 C CA . LEU A 1 99 ? -10.532 9.190 10.443 1.00 96.38 99 LEU A CA 1
ATOM 755 C C . LEU A 1 99 ? -10.418 10.707 10.647 1.00 96.38 99 LEU A C 1
ATOM 757 O O . LEU A 1 99 ? -10.212 11.448 9.690 1.00 96.38 99 LEU A O 1
ATOM 761 N N . ALA A 1 100 ? -10.467 11.175 11.897 1.00 96.81 100 ALA A N 1
ATOM 762 C CA . ALA A 1 100 ? -10.317 12.592 12.227 1.00 96.81 100 ALA A CA 1
ATOM 763 C C . ALA A 1 100 ? -8.911 13.164 11.943 1.00 96.81 100 ALA A C 1
ATOM 765 O O . ALA A 1 100 ? -8.733 14.381 11.972 1.00 96.81 100 ALA A O 1
ATOM 766 N N . LYS A 1 101 ? -7.902 12.314 11.701 1.00 96.19 101 LYS A N 1
ATOM 767 C CA . LYS A 1 101 ? -6.526 12.741 11.382 1.00 96.19 101 LYS A CA 1
ATOM 768 C C . LYS A 1 101 ? -6.276 12.932 9.887 1.00 96.19 101 LYS A C 1
ATOM 770 O O . LYS A 1 101 ? -5.263 13.547 9.537 1.00 96.19 101 LYS A O 1
ATOM 775 N N . GLY A 1 102 ? -7.137 12.389 9.025 1.00 92.00 102 GLY A N 1
ATOM 776 C CA . GLY A 1 102 ? -7.047 12.612 7.584 1.00 92.00 102 GLY A CA 1
ATOM 777 C C . GLY A 1 102 ? -7.440 14.042 7.216 1.00 92.00 102 GLY A C 1
ATOM 778 O O . GLY A 1 102 ? -8.231 14.672 7.923 1.00 92.00 102 GLY A O 1
ATOM 779 N N . ARG A 1 103 ? -6.852 14.559 6.138 1.00 87.56 103 ARG A N 1
ATOM 780 C CA . ARG A 1 103 ? -7.103 15.908 5.612 1.00 87.56 103 ARG A CA 1
ATOM 781 C C . ARG A 1 103 ? -7.980 15.914 4.369 1.00 87.56 103 AR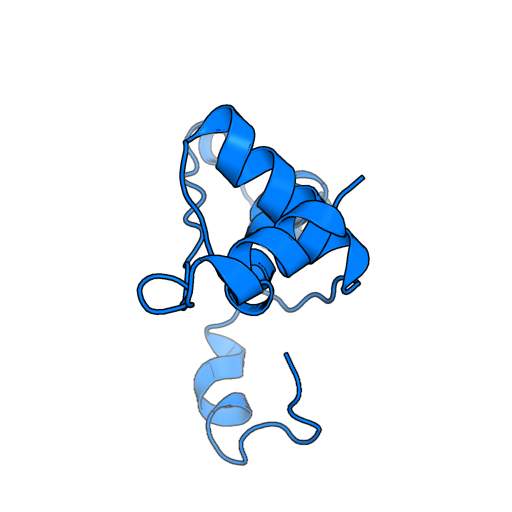G A C 1
ATOM 783 O O . ARG A 1 103 ? -7.885 14.964 3.561 1.00 87.56 103 ARG A O 1
#

Radius of gyration: 16.1 Å; chains: 1; bounding box: 35×32×42 Å

InterPro domains:
  IPR036052 Tryptophan synthase beta chain-like, PALP domain superfamily [G3DSA:3.40.50.1100] (1-103)
  IPR036052 Tryptophan synthase beta chain-like, PALP domain superfamily [SSF53686] (2-100)

Foldseek 3Di:
DDDPDDDPPCCVVCVVVDLDDDDDDLQVLLQVQLVCCVPPVDFWDSVQCRQVCVLVVCVPDPPSCVVVVPDPVNNVVDDRDRGGDGGPPDDPVVSVVSNVSHD

Organism: Escherichia coli (NCBI:txid562)

pLDDT: mean 96.8, std 2.39, range [80.25, 98.62]